Protein AF-A0A524ET69-F1 (afdb_monomer)

Secondary structure (DSSP, 8-state):
----GGGEEEEEEEEEETTTEEEEEEEEESSSS---S-HHHHHHHHHHHHHSSSTT---SEEE-SS-EEEEEEETTEEEEEEE---S-HHHHHHHHHHHHHHHHHHHHHHTTGGG---HHHHHHHHHHHHHHHTT----TTGGG--

Mean predicted aligned error: 14.97 Å

Nearest PDB structures (foldseek):
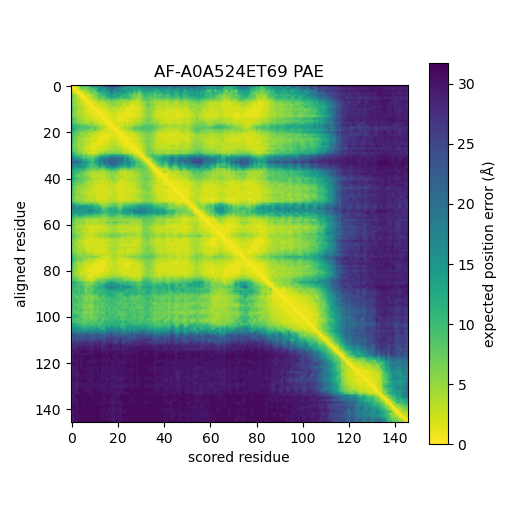  9c5c-assembly1_M  TM=6.026E-01  e=8.115E-03  Homo sapiens
  4p6z-assembly1_S  TM=5.925E-01  e=1.452E-02  Homo sapiens
  1w63-assembly1_S  TM=5.484E-01  e=1.452E-02  Mus musculus
  6owt-assembly1_S  TM=5.879E-01  e=1.942E-02  Rattus norvegicus
  7rwb-assembly1_M  TM=4.713E-01  e=7.841E-02  Mus musculus

Sequence (146 aa):
MNFNENEILSAALIGFDLIDGPFLKWKKAYSQNQDIVNLNDFAMNFYLAFRGGNAGKKPRAILYDDFYIVAFPRDLELCCLFMKPQGIENNIKQLNKIAYRIIDEMEVDDDREDSNSTDDEMEEIERLILNLLNETEMSTPELRRY

Solvent-accessible surface area (backbone atoms only — not comparable to full-atom values): 8880 Å² total; per-residue (Å²): 135,86,88,54,81,90,39,46,42,31,40,36,34,28,36,56,42,96,86,82,37,50,37,68,70,46,74,47,72,73,48,97,78,74,86,87,64,68,55,69,83,40,23,47,57,52,45,43,53,59,66,38,78,60,89,92,71,44,62,68,58,49,83,54,94,81,33,29,40,38,64,49,77,52,93,68,32,36,40,35,38,32,29,58,70,72,92,49,66,70,56,50,56,52,48,50,56,54,50,51,53,54,52,54,53,53,58,57,51,64,72,53,72,80,76,73,81,58,69,69,57,56,56,50,51,52,51,52,50,54,50,63,73,62,73,64,86,75,73,81,77,75,73,73,81,117

Foldseek 3Di:
DDDDPVFFQKKWKWAQDPVPGIATPDIDGPDPDDPPDPCGVCRRVVCCQAPNDDPPPHDQKADDPAWIWGWDDDDRMIMITTGGDPDCVVVVVVVVVVVVVVVVVVVVVVVVVPPDPDPVVVVVVVVVVVCVVVPDDDDDPVVPPD

Structure (mmCIF, N/CA/C/O backbone):
data_AF-A0A524ET69-F1
#
_entry.id   AF-A0A524ET69-F1
#
loop_
_atom_site.group_PDB
_atom_site.id
_atom_site.type_symbol
_atom_site.label_atom_id
_atom_site.label_alt_id
_atom_site.label_comp_id
_atom_site.label_asym_id
_atom_site.label_entity_id
_atom_site.label_seq_id
_atom_site.pdbx_PDB_ins_code
_atom_site.Cartn_x
_atom_site.Cartn_y
_atom_site.Cartn_z
_atom_site.occupancy
_atom_site.B_iso_or_equiv
_atom_site.auth_seq_id
_atom_site.auth_comp_id
_atom_site.auth_asym_id
_atom_site.auth_atom_id
_atom_site.pdbx_PDB_model_num
ATOM 1 N N . MET A 1 1 ? 5.181 9.408 14.479 1.00 55.50 1 MET A N 1
ATOM 2 C CA . MET A 1 1 ? 5.658 8.014 14.385 1.00 55.50 1 MET A CA 1
ATOM 3 C C . MET A 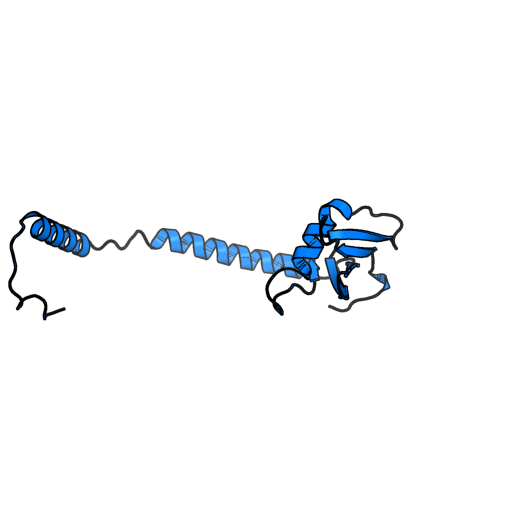1 1 ? 7.156 8.034 14.590 1.00 55.50 1 MET A C 1
ATOM 5 O O . MET A 1 1 ? 7.810 8.853 13.958 1.00 55.50 1 MET A O 1
ATOM 9 N N . ASN A 1 2 ? 7.668 7.196 15.487 1.00 55.34 2 ASN A N 1
ATOM 10 C CA . ASN A 1 2 ? 9.103 6.954 15.608 1.00 55.34 2 ASN A CA 1
ATOM 11 C C . ASN A 1 2 ? 9.402 5.720 14.761 1.00 55.34 2 ASN A C 1
ATOM 13 O O . ASN A 1 2 ? 8.859 4.662 15.051 1.00 55.34 2 ASN A O 1
ATOM 17 N N . PHE A 1 3 ? 10.185 5.874 13.696 1.00 62.91 3 PHE A N 1
ATOM 18 C CA . PHE A 1 3 ? 10.551 4.763 12.821 1.00 62.91 3 PHE A CA 1
ATOM 19 C C . PHE A 1 3 ? 11.838 4.128 13.345 1.00 62.91 3 PHE A C 1
ATOM 21 O O . PHE A 1 3 ? 12.842 4.825 13.498 1.00 62.91 3 PHE A O 1
ATOM 28 N N . ASN A 1 4 ? 11.812 2.828 13.631 1.00 70.56 4 ASN A N 1
ATOM 29 C CA . ASN A 1 4 ? 12.998 2.062 14.000 1.00 70.56 4 ASN A CA 1
ATOM 30 C C . ASN A 1 4 ? 13.342 1.087 12.871 1.00 70.56 4 ASN A C 1
ATOM 32 O O . ASN A 1 4 ? 12.476 0.362 12.387 1.00 70.56 4 ASN A O 1
ATOM 36 N N . GLU A 1 5 ? 14.605 1.041 12.453 1.00 70.88 5 GLU A N 1
ATOM 37 C CA . GLU A 1 5 ? 15.062 0.118 11.404 1.00 70.88 5 GLU A CA 1
ATOM 38 C C . GLU A 1 5 ? 14.821 -1.352 11.778 1.00 70.88 5 GLU A C 1
ATOM 40 O O . GLU A 1 5 ? 14.542 -2.176 10.910 1.00 70.88 5 GLU A O 1
ATOM 45 N N . ASN A 1 6 ? 14.819 -1.669 13.077 1.00 77.25 6 ASN A N 1
ATOM 46 C CA . ASN A 1 6 ? 14.507 -3.006 13.588 1.00 77.25 6 ASN A CA 1
ATOM 47 C C . ASN A 1 6 ? 13.034 -3.415 13.385 1.00 77.25 6 ASN A C 1
ATOM 49 O O . ASN A 1 6 ? 12.680 -4.568 13.620 1.00 77.25 6 ASN A O 1
ATOM 53 N N . GLU A 1 7 ? 12.165 -2.487 12.976 1.00 81.31 7 GLU A N 1
ATOM 54 C CA . GLU A 1 7 ? 10.741 -2.733 12.708 1.00 81.31 7 GLU A CA 1
ATOM 55 C C . GLU A 1 7 ? 10.451 -2.990 11.226 1.00 81.31 7 GLU A C 1
ATOM 57 O O . GLU A 1 7 ? 9.296 -3.229 10.862 1.00 81.31 7 GLU A O 1
ATOM 62 N N . ILE A 1 8 ? 11.478 -2.945 10.369 1.00 87.06 8 ILE A N 1
ATOM 63 C CA . ILE A 1 8 ? 11.351 -3.231 8.942 1.00 87.06 8 ILE A CA 1
ATOM 64 C C . ILE A 1 8 ? 11.158 -4.738 8.754 1.00 87.06 8 ILE A C 1
ATOM 66 O O . ILE A 1 8 ? 12.043 -5.546 9.029 1.00 87.06 8 ILE A O 1
ATOM 70 N N . LEU A 1 9 ? 9.991 -5.112 8.234 1.00 88.06 9 LEU A N 1
ATOM 71 C CA . LEU A 1 9 ? 9.649 -6.483 7.867 1.00 88.06 9 LEU A CA 1
ATOM 72 C C . LEU A 1 9 ? 10.250 -6.833 6.502 1.00 88.06 9 LEU A C 1
ATOM 74 O O . LEU A 1 9 ? 10.892 -7.874 6.325 1.00 88.06 9 LEU A O 1
ATOM 78 N N . SER A 1 10 ? 10.063 -5.942 5.529 1.00 89.19 10 SER A N 1
ATOM 79 C CA . SER A 1 10 ? 10.543 -6.109 4.161 1.00 89.19 10 SER A CA 1
ATOM 80 C C . SER A 1 10 ? 10.709 -4.766 3.451 1.00 89.19 10 SER A C 1
ATOM 82 O O . SER A 1 10 ? 10.209 -3.728 3.888 1.00 89.19 10 SER A O 1
ATOM 84 N N . ALA A 1 11 ? 11.438 -4.790 2.341 1.00 91.56 11 ALA A N 1
ATOM 85 C CA . ALA A 1 11 ? 11.579 -3.673 1.424 1.00 91.56 11 ALA A CA 1
ATOM 86 C C . ALA A 1 11 ? 11.311 -4.142 -0.008 1.00 91.56 11 ALA A C 1
ATOM 88 O O . ALA A 1 11 ? 11.672 -5.261 -0.385 1.00 91.56 11 ALA A O 1
ATOM 89 N N . ALA A 1 12 ? 10.708 -3.273 -0.810 1.00 93.44 12 ALA A N 1
ATOM 90 C CA . ALA A 1 12 ? 10.443 -3.509 -2.219 1.00 93.44 12 ALA A CA 1
ATOM 91 C C . ALA A 1 12 ? 10.796 -2.271 -3.038 1.00 93.44 12 ALA A C 1
ATOM 93 O O . ALA A 1 12 ? 10.509 -1.148 -2.634 1.00 93.44 12 ALA A O 1
ATOM 94 N N . LEU A 1 13 ? 11.390 -2.476 -4.206 1.00 95.06 13 LEU A N 1
ATOM 95 C CA . LEU A 1 13 ? 11.586 -1.432 -5.198 1.00 95.06 13 LEU A CA 1
ATOM 96 C C . LEU A 1 13 ? 10.619 -1.690 -6.345 1.00 95.06 13 LEU A C 1
ATOM 98 O O . LEU A 1 13 ? 10.706 -2.721 -7.014 1.00 95.06 13 LEU A O 1
ATOM 102 N N . ILE A 1 14 ? 9.708 -0.752 -6.562 1.00 95.19 14 ILE A N 1
ATOM 103 C CA . ILE A 1 14 ? 8.777 -0.767 -7.684 1.00 95.19 14 ILE A CA 1
ATOM 104 C C . ILE A 1 14 ? 9.346 0.164 -8.752 1.00 95.19 14 ILE A C 1
ATOM 106 O O . ILE A 1 14 ? 9.596 1.339 -8.484 1.00 95.19 14 ILE A O 1
ATOM 110 N N . GLY A 1 15 ? 9.606 -0.382 -9.935 1.00 93.94 15 GLY A N 1
ATOM 111 C CA . GLY A 1 15 ? 9.961 0.387 -11.122 1.00 93.94 15 GLY A CA 1
ATOM 112 C C . GLY A 1 15 ? 8.715 0.785 -11.904 1.00 93.94 15 GLY A C 1
ATOM 113 O O . GLY A 1 15 ? 7.613 0.330 -11.603 1.00 93.94 15 GLY A O 1
ATOM 114 N N . PHE A 1 16 ? 8.901 1.613 -12.924 1.00 93.56 16 PHE A N 1
ATOM 115 C CA . PHE A 1 16 ? 7.849 1.980 -13.860 1.00 93.56 16 PHE A CA 1
ATOM 116 C C . PHE A 1 16 ? 8.373 1.853 -15.283 1.00 93.56 16 PHE A C 1
ATOM 118 O O . PHE A 1 16 ? 9.351 2.512 -15.642 1.00 93.56 16 PHE A O 1
ATOM 125 N N . ASP A 1 17 ? 7.724 1.002 -16.066 1.00 92.25 17 ASP A N 1
ATOM 126 C CA . ASP A 1 17 ? 7.891 0.925 -17.508 1.00 92.25 17 ASP A CA 1
ATOM 127 C C . ASP A 1 17 ? 6.825 1.796 -18.190 1.00 92.25 17 ASP A C 1
ATOM 129 O O . ASP A 1 17 ? 5.691 1.892 -17.724 1.00 92.25 17 ASP A O 1
ATOM 133 N N . LEU A 1 18 ? 7.185 2.478 -19.278 1.00 85.94 18 LEU A N 1
ATOM 134 C CA . LEU A 1 18 ? 6.266 3.387 -19.974 1.00 85.94 18 LEU A CA 1
ATOM 135 C C . LEU A 1 18 ? 5.148 2.653 -20.730 1.00 85.94 18 LEU A C 1
ATOM 137 O O . LEU A 1 18 ? 4.120 3.265 -21.015 1.00 85.94 18 LEU A O 1
ATOM 141 N N . ILE A 1 19 ? 5.363 1.385 -21.075 1.00 89.44 19 ILE A N 1
ATOM 142 C CA . ILE A 1 19 ? 4.433 0.538 -21.820 1.00 89.44 19 ILE A CA 1
ATOM 143 C C . ILE A 1 19 ? 3.670 -0.350 -20.838 1.00 89.44 19 ILE A C 1
ATOM 145 O O . ILE A 1 19 ? 2.441 -0.348 -20.839 1.00 89.44 19 ILE A O 1
ATOM 149 N N . ASP A 1 20 ? 4.400 -1.051 -19.970 1.00 87.31 20 ASP A N 1
ATOM 150 C CA . ASP A 1 20 ? 3.826 -2.073 -19.086 1.00 87.31 20 ASP A CA 1
ATOM 151 C C . ASP A 1 20 ? 3.415 -1.527 -17.706 1.00 87.31 20 ASP A C 1
ATOM 153 O O . ASP A 1 20 ? 2.737 -2.203 -16.930 1.00 87.31 20 ASP A O 1
ATOM 157 N N . GLY A 1 21 ? 3.786 -0.282 -17.393 1.00 90.56 21 GLY A N 1
ATOM 158 C CA . GLY A 1 21 ? 3.437 0.379 -16.141 1.00 90.56 21 GLY A CA 1
ATOM 159 C C . GLY A 1 21 ? 4.301 -0.059 -14.949 1.00 90.56 21 GLY A C 1
ATOM 160 O O . GLY A 1 21 ? 5.464 -0.443 -15.107 1.00 90.56 21 GLY A O 1
ATOM 161 N N . PRO A 1 22 ? 3.787 0.064 -13.711 1.00 93.88 22 PRO A N 1
ATOM 162 C CA . PRO A 1 22 ? 4.543 -0.272 -12.511 1.00 93.88 22 PRO A CA 1
ATOM 163 C C . PRO A 1 22 ? 4.845 -1.772 -12.403 1.00 93.88 22 PRO A C 1
ATOM 165 O O . PRO A 1 22 ? 3.941 -2.595 -12.518 1.00 93.88 22 PRO A O 1
ATOM 168 N N . PHE A 1 23 ? 6.088 -2.131 -12.074 1.00 93.06 23 PHE A N 1
ATOM 169 C CA . PHE A 1 23 ? 6.512 -3.525 -11.900 1.00 93.06 23 PHE A CA 1
ATOM 170 C C . PHE A 1 23 ? 7.431 -3.703 -10.688 1.00 93.06 23 PHE A C 1
ATOM 172 O O . PHE A 1 23 ? 8.152 -2.789 -10.280 1.00 93.06 23 PHE A O 1
ATOM 179 N N . LEU A 1 24 ? 7.441 -4.901 -10.101 1.00 93.81 24 LEU A N 1
ATOM 180 C CA . LEU A 1 24 ? 8.340 -5.221 -8.995 1.00 93.81 24 LEU A CA 1
ATOM 181 C C . LEU A 1 24 ? 9.771 -5.424 -9.515 1.00 93.81 24 LEU A C 1
ATOM 183 O O . LEU A 1 24 ? 10.083 -6.439 -10.133 1.00 93.81 24 LEU A O 1
ATOM 187 N N . LYS A 1 25 ? 10.660 -4.469 -9.235 1.00 93.75 25 LYS A N 1
ATOM 188 C CA . LYS A 1 25 ? 12.068 -4.513 -9.654 1.00 93.75 25 LYS A CA 1
ATOM 189 C C . LYS A 1 25 ? 12.935 -5.312 -8.685 1.00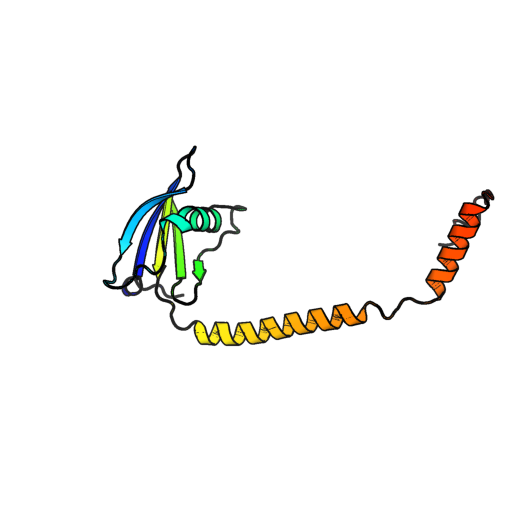 93.75 25 LYS A C 1
ATOM 191 O O . LYS A 1 25 ? 13.865 -6.000 -9.099 1.00 93.75 25 LYS A O 1
ATOM 196 N N . TRP A 1 26 ? 12.664 -5.198 -7.388 1.00 93.81 26 TRP A N 1
ATOM 197 C CA . TRP A 1 26 ? 13.436 -5.876 -6.349 1.00 93.81 26 TRP A CA 1
ATOM 198 C C . TRP A 1 26 ? 12.619 -6.040 -5.069 1.00 93.81 26 TRP A C 1
ATOM 200 O O . TRP A 1 26 ? 11.777 -5.199 -4.760 1.00 93.81 26 TRP A O 1
ATOM 210 N N . LYS A 1 27 ? 12.895 -7.096 -4.298 1.00 91.69 27 LYS A N 1
ATOM 211 C CA . LYS A 1 27 ? 12.354 -7.278 -2.947 1.00 91.69 27 LYS A CA 1
ATOM 212 C C . LYS A 1 27 ? 13.379 -7.910 -2.011 1.00 91.69 27 LYS A C 1
ATOM 214 O O . LYS A 1 27 ? 14.195 -8.725 -2.440 1.00 91.69 27 LYS A O 1
ATOM 219 N N . LYS A 1 28 ? 13.287 -7.582 -0.725 1.00 88.94 28 LYS A N 1
ATOM 220 C CA . LYS A 1 28 ? 14.036 -8.230 0.355 1.00 88.94 28 LYS A CA 1
ATOM 221 C C . LYS A 1 28 ? 13.178 -8.339 1.603 1.00 88.94 28 LYS A C 1
ATOM 223 O O . LYS A 1 28 ? 12.659 -7.338 2.085 1.00 88.94 28 LYS A O 1
ATOM 228 N N . ALA A 1 29 ? 13.073 -9.550 2.134 1.00 86.81 29 ALA A N 1
ATOM 229 C CA . ALA A 1 29 ? 12.522 -9.800 3.458 1.00 86.81 29 ALA A CA 1
ATOM 230 C C . ALA A 1 29 ? 13.657 -9.787 4.491 1.00 86.81 29 ALA A C 1
ATOM 232 O O . ALA A 1 29 ? 14.741 -10.316 4.233 1.00 86.81 29 ALA A O 1
ATOM 233 N N . TYR A 1 30 ? 13.410 -9.168 5.642 1.00 82.50 30 TYR A N 1
ATOM 234 C CA . TYR A 1 30 ? 14.346 -9.137 6.770 1.00 82.50 30 TYR A CA 1
ATOM 235 C C . TYR A 1 30 ? 13.924 -10.100 7.890 1.00 82.50 30 TYR A C 1
ATOM 237 O O . TYR A 1 30 ? 14.758 -10.498 8.698 1.00 82.50 30 TYR A O 1
ATOM 245 N N . SER A 1 31 ? 12.658 -10.533 7.897 1.00 73.00 31 SER A N 1
ATOM 246 C CA . SER A 1 31 ? 12.115 -11.557 8.797 1.00 73.00 31 SER A CA 1
ATOM 247 C C . SER A 1 31 ? 11.893 -12.884 8.055 1.00 73.00 31 SER A C 1
ATOM 249 O O . SER A 1 31 ? 11.458 -12.884 6.905 1.00 73.00 31 SER A O 1
ATOM 251 N N . GLN A 1 32 ? 12.194 -14.021 8.702 1.00 60.62 32 GLN A N 1
ATOM 252 C CA . GLN A 1 32 ? 12.147 -15.367 8.093 1.00 60.62 32 GLN A CA 1
ATOM 253 C C . GLN A 1 32 ? 10.733 -15.912 7.851 1.00 60.62 32 GLN A C 1
ATOM 255 O O . GLN A 1 32 ? 10.552 -16.789 7.014 1.00 60.62 32 GLN A O 1
ATOM 260 N N . ASN A 1 33 ? 9.736 -15.375 8.544 1.00 56.97 33 ASN A N 1
ATOM 261 C CA . ASN A 1 33 ? 8.331 -15.628 8.261 1.00 56.97 33 ASN A CA 1
ATOM 262 C C . ASN A 1 33 ? 7.773 -14.327 7.729 1.00 56.97 33 ASN A C 1
ATOM 264 O O . ASN A 1 33 ? 7.714 -13.414 8.550 1.00 56.97 33 ASN A O 1
ATOM 268 N N . GLN A 1 34 ? 7.391 -14.251 6.443 1.00 58.09 34 GLN A N 1
ATOM 269 C CA . GLN A 1 34 ? 6.237 -13.473 5.955 1.00 58.09 34 GLN A CA 1
ATOM 270 C C . GLN A 1 34 ? 6.254 -13.222 4.432 1.00 58.09 34 GLN A C 1
ATOM 272 O O . GLN A 1 34 ? 6.858 -12.266 3.950 1.00 58.09 34 GLN A O 1
ATOM 277 N N . ASP A 1 35 ? 5.463 -14.004 3.694 1.00 59.94 35 ASP A N 1
ATOM 278 C CA . ASP A 1 35 ? 4.757 -13.514 2.503 1.00 59.94 35 ASP A CA 1
ATOM 279 C C . ASP A 1 35 ? 3.437 -12.864 2.977 1.00 59.94 35 ASP A C 1
ATOM 281 O O . ASP A 1 35 ? 2.365 -13.438 2.821 1.00 59.94 35 ASP A O 1
ATOM 285 N N . ILE A 1 36 ? 3.491 -11.696 3.640 1.00 63.72 36 ILE A N 1
ATOM 286 C CA . ILE A 1 36 ? 2.251 -10.986 4.055 1.00 63.72 36 ILE A CA 1
ATOM 287 C C . ILE A 1 36 ? 1.495 -10.463 2.831 1.00 63.72 36 ILE A C 1
ATOM 289 O O . ILE A 1 36 ? 0.273 -10.361 2.841 1.00 63.72 36 ILE A O 1
ATOM 293 N N . VAL A 1 37 ? 2.225 -10.102 1.773 1.00 71.00 37 VAL A N 1
ATOM 294 C CA . VAL A 1 37 ? 1.672 -9.429 0.598 1.00 71.00 37 VAL A CA 1
ATOM 295 C C . VAL A 1 37 ? 2.290 -10.010 -0.662 1.00 71.00 37 VAL A C 1
ATOM 297 O O . VAL A 1 37 ? 3.517 -10.058 -0.793 1.00 71.00 37 VAL A O 1
ATOM 300 N N . ASN A 1 38 ? 1.452 -10.368 -1.637 1.00 81.56 38 ASN A N 1
ATOM 301 C CA . ASN A 1 38 ? 1.925 -10.610 -2.994 1.00 81.56 38 ASN A CA 1
ATOM 302 C C . ASN A 1 38 ? 2.287 -9.273 -3.659 1.00 81.56 38 ASN A C 1
ATOM 304 O O . ASN A 1 38 ? 1.453 -8.603 -4.260 1.00 81.56 38 ASN A O 1
ATOM 308 N N . LEU A 1 39 ? 3.551 -8.868 -3.535 1.00 83.12 39 LEU A N 1
ATOM 309 C CA . LEU A 1 39 ? 4.029 -7.573 -4.026 1.00 83.12 39 LEU A CA 1
ATOM 310 C C . LEU A 1 39 ? 3.845 -7.363 -5.536 1.00 83.12 39 LEU A C 1
ATOM 312 O O . LEU A 1 39 ? 3.793 -6.214 -5.965 1.00 83.12 39 LEU A O 1
ATOM 316 N N . ASN A 1 40 ? 3.743 -8.432 -6.331 1.00 83.31 40 ASN A N 1
ATOM 317 C CA . ASN A 1 40 ? 3.489 -8.303 -7.766 1.00 83.31 40 ASN A CA 1
ATOM 318 C C . ASN A 1 40 ? 2.084 -7.750 -8.030 1.00 83.31 40 ASN A C 1
ATOM 320 O O . ASN A 1 40 ? 1.939 -6.794 -8.786 1.00 83.31 40 ASN A O 1
ATOM 324 N N . ASP A 1 41 ? 1.076 -8.272 -7.332 1.00 86.38 41 ASP A N 1
ATOM 325 C CA . ASP A 1 41 ? -0.323 -7.856 -7.502 1.00 86.38 41 ASP A CA 1
ATOM 326 C C . ASP A 1 41 ? -0.559 -6.435 -6.968 1.00 86.38 41 ASP A C 1
ATOM 328 O O . ASP A 1 41 ? -1.446 -5.711 -7.420 1.00 86.38 41 ASP A O 1
ATOM 332 N N . PHE A 1 42 ? 0.262 -6.008 -6.007 1.00 86.88 42 PHE A N 1
ATOM 333 C CA . PHE A 1 42 ? 0.148 -4.697 -5.377 1.00 86.88 42 PHE A CA 1
ATOM 334 C C . PHE A 1 42 ? 1.066 -3.622 -5.967 1.00 86.88 42 PHE A C 1
ATOM 336 O O . PHE A 1 42 ? 0.908 -2.452 -5.613 1.00 86.88 42 PHE A O 1
ATOM 343 N N . ALA A 1 43 ? 1.986 -3.964 -6.876 1.00 90.00 43 ALA A N 1
ATOM 344 C CA . ALA A 1 43 ? 2.948 -3.011 -7.432 1.00 90.00 43 ALA A CA 1
ATOM 345 C C . ALA A 1 43 ? 2.250 -1.786 -8.047 1.00 90.00 43 ALA A C 1
ATOM 347 O O . ALA A 1 43 ? 2.602 -0.647 -7.733 1.00 90.00 43 ALA A O 1
ATOM 348 N N . MET A 1 44 ? 1.204 -2.012 -8.849 1.00 91.12 44 MET A N 1
ATOM 349 C CA . MET A 1 44 ? 0.422 -0.931 -9.450 1.00 91.12 44 MET A CA 1
ATOM 350 C C . MET A 1 44 ? -0.332 -0.102 -8.406 1.00 91.12 44 MET A C 1
ATOM 352 O O . MET A 1 44 ? -0.277 1.127 -8.447 1.00 91.12 44 MET A O 1
ATOM 356 N N . ASN A 1 45 ? -0.974 -0.754 -7.435 1.00 91.50 45 ASN A N 1
ATOM 357 C CA . ASN A 1 45 ? -1.733 -0.078 -6.380 1.00 91.50 45 ASN A CA 1
ATOM 358 C C . ASN A 1 45 ? -0.840 0.832 -5.534 1.00 91.50 45 ASN A C 1
ATOM 360 O O . ASN A 1 45 ? -1.172 1.995 -5.315 1.00 91.50 45 ASN A O 1
ATOM 364 N N . PHE A 1 46 ? 0.323 0.339 -5.102 1.00 91.75 46 PHE A N 1
ATOM 365 C CA . PHE A 1 46 ? 1.272 1.143 -4.334 1.00 91.75 46 PHE A CA 1
ATOM 366 C C . PHE A 1 46 ? 1.844 2.276 -5.175 1.00 91.75 46 PHE A C 1
ATOM 368 O O . PHE A 1 46 ? 1.911 3.413 -4.706 1.00 91.75 46 PHE A O 1
ATOM 375 N N . TYR A 1 47 ? 2.198 2.004 -6.431 1.00 92.00 47 TYR A N 1
ATOM 376 C CA . TYR A 1 47 ? 2.698 3.051 -7.307 1.00 92.00 47 TYR A CA 1
ATOM 377 C C . TYR A 1 47 ? 1.670 4.171 -7.475 1.00 92.00 47 TYR A C 1
ATOM 379 O O . TYR A 1 47 ? 1.992 5.331 -7.239 1.00 92.00 47 TYR A O 1
ATOM 387 N N . LEU A 1 48 ? 0.414 3.850 -7.786 1.00 90.44 48 LEU A N 1
ATOM 388 C CA . LEU A 1 48 ? -0.644 4.849 -7.932 1.00 90.44 48 LEU A CA 1
ATOM 389 C C . LEU A 1 48 ? -0.966 5.563 -6.618 1.00 90.44 48 LEU A C 1
ATOM 391 O O . LEU A 1 48 ? -1.118 6.780 -6.627 1.00 90.44 48 LEU A O 1
ATOM 395 N N . ALA A 1 49 ? -1.005 4.859 -5.489 1.00 91.69 49 ALA A N 1
ATOM 396 C CA . ALA A 1 49 ? -1.295 5.485 -4.205 1.00 91.69 49 ALA A CA 1
ATOM 397 C C . ALA A 1 49 ? -0.221 6.512 -3.809 1.00 91.69 49 ALA A C 1
ATOM 399 O O . ALA A 1 49 ? -0.550 7.611 -3.375 1.00 91.69 49 ALA A O 1
ATOM 400 N N . PHE A 1 50 ? 1.063 6.189 -3.994 1.00 91.62 50 PHE A N 1
ATOM 401 C CA . PHE A 1 50 ? 2.171 7.050 -3.563 1.00 91.62 50 PHE A CA 1
ATOM 402 C C . PHE A 1 50 ? 2.685 8.012 -4.642 1.00 91.62 50 PHE A C 1
ATOM 404 O O . PHE A 1 50 ? 3.354 8.997 -4.322 1.00 91.62 50 PHE A O 1
ATOM 411 N N . ARG A 1 51 ? 2.412 7.754 -5.927 1.00 88.81 51 ARG A N 1
ATOM 412 C CA . ARG A 1 51 ? 2.874 8.580 -7.059 1.00 88.81 51 ARG A CA 1
ATOM 413 C C . ARG A 1 51 ? 1.743 9.236 -7.831 1.00 88.81 51 ARG A C 1
ATOM 415 O O . ARG A 1 51 ? 1.991 10.298 -8.404 1.00 88.81 51 ARG A O 1
ATOM 422 N N . GLY A 1 52 ? 0.561 8.633 -7.855 1.00 81.75 52 GLY A N 1
ATOM 423 C CA . GLY A 1 52 ? -0.620 9.155 -8.531 1.00 81.75 52 GLY A CA 1
ATOM 424 C C . GLY A 1 52 ? -1.228 10.361 -7.818 1.00 81.75 52 GLY A C 1
ATOM 425 O O . GLY A 1 52 ? -0.848 10.717 -6.701 1.00 81.75 52 GLY A O 1
ATOM 426 N N . GLY A 1 53 ? -2.160 11.024 -8.500 1.00 76.50 53 GLY A N 1
ATOM 427 C CA . GLY A 1 53 ? -2.871 12.186 -7.974 1.00 76.50 53 GLY A CA 1
ATOM 428 C C . GLY A 1 53 ? -2.063 13.488 -7.960 1.00 76.50 53 GLY A C 1
ATOM 429 O O . GLY A 1 53 ? -0.949 13.593 -8.483 1.00 76.50 53 GLY A O 1
ATOM 430 N N . ASN A 1 54 ? -2.663 14.514 -7.357 1.00 74.69 54 ASN A N 1
ATOM 431 C CA . ASN A 1 54 ? -2.130 15.872 -7.356 1.00 74.69 54 ASN A CA 1
ATOM 432 C C . ASN A 1 54 ? -0.850 15.988 -6.521 1.00 74.69 54 ASN A C 1
ATOM 434 O O . ASN A 1 54 ? -0.733 15.429 -5.425 1.00 74.69 54 ASN A O 1
ATOM 438 N N . ALA A 1 55 ? 0.114 16.761 -7.027 1.00 74.25 55 ALA A N 1
ATOM 439 C CA . ALA A 1 55 ? 1.334 17.075 -6.296 1.00 74.25 55 ALA A CA 1
ATOM 440 C C . ALA A 1 55 ? 0.998 17.642 -4.901 1.00 74.25 55 ALA A C 1
ATOM 442 O O . ALA A 1 55 ? 0.134 18.504 -4.756 1.00 74.25 55 ALA A O 1
ATOM 443 N N . GLY A 1 56 ? 1.654 17.117 -3.864 1.00 73.94 56 GLY A N 1
ATOM 444 C CA . GLY A 1 56 ? 1.452 17.533 -2.470 1.00 73.94 56 GLY A CA 1
ATOM 445 C C . GLY A 1 56 ? 0.287 16.866 -1.726 1.00 73.94 56 GLY A C 1
ATOM 446 O O . GLY A 1 56 ? 0.263 16.937 -0.502 1.00 73.94 56 GLY A O 1
ATOM 447 N N . LYS A 1 57 ? -0.632 16.166 -2.409 1.00 81.81 57 LYS A N 1
ATOM 448 C CA . LYS A 1 57 ? -1.769 15.450 -1.788 1.00 81.81 57 LYS A CA 1
ATOM 449 C C . LYS A 1 57 ? -1.607 13.928 -1.857 1.00 81.81 57 LYS A C 1
ATOM 451 O O . LYS A 1 57 ? -2.526 13.216 -2.242 1.00 81.81 57 LYS A O 1
ATOM 456 N N . LYS A 1 58 ? -0.412 13.439 -1.525 1.00 87.00 58 LYS A N 1
ATOM 457 C CA . LYS A 1 58 ? -0.060 12.012 -1.574 1.00 87.00 58 LYS A CA 1
ATOM 458 C C . LYS A 1 58 ? 0.117 11.473 -0.155 1.00 87.00 58 LYS A C 1
ATOM 460 O O . LYS A 1 58 ? 0.674 12.193 0.683 1.00 87.00 58 LYS A O 1
ATOM 465 N N . PRO A 1 59 ? -0.333 10.242 0.138 1.00 88.44 59 PRO A N 1
ATOM 466 C CA . PRO A 1 59 ? -0.100 9.627 1.434 1.00 88.44 59 PRO A CA 1
ATOM 467 C C . PRO A 1 59 ? 1.404 9.501 1.687 1.00 88.44 59 PRO A C 1
ATOM 469 O O . PRO A 1 59 ? 2.174 9.151 0.796 1.00 88.44 59 PRO A O 1
ATOM 472 N N . ARG A 1 60 ? 1.829 9.786 2.920 1.00 85.50 60 ARG A N 1
ATOM 473 C CA . ARG A 1 60 ? 3.202 9.495 3.373 1.00 85.50 60 ARG A CA 1
ATOM 474 C C . ARG A 1 60 ? 3.353 8.042 3.814 1.00 85.50 60 ARG A C 1
ATOM 476 O O . ARG A 1 60 ? 4.429 7.473 3.686 1.00 85.50 60 ARG A O 1
ATOM 483 N N . ALA A 1 61 ? 2.272 7.469 4.331 1.00 90.69 61 ALA A N 1
ATOM 484 C CA . ALA A 1 61 ? 2.183 6.080 4.736 1.00 90.69 61 ALA A CA 1
ATOM 485 C C . ALA A 1 61 ? 0.755 5.566 4.518 1.00 90.69 61 ALA A C 1
ATOM 487 O O . ALA A 1 61 ? -0.193 6.354 4.548 1.00 90.69 61 ALA A O 1
ATOM 488 N N . ILE A 1 62 ? 0.620 4.258 4.318 1.00 91.38 62 ILE A N 1
ATOM 489 C CA . ILE A 1 62 ? -0.659 3.543 4.251 1.00 91.38 62 ILE A CA 1
ATOM 490 C C . ILE A 1 62 ? -0.635 2.477 5.340 1.00 91.38 62 ILE A C 1
ATOM 492 O O . ILE A 1 62 ? 0.335 1.728 5.447 1.00 91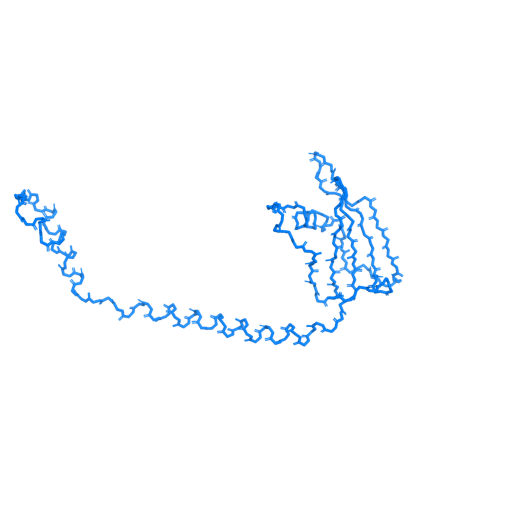.38 62 ILE A O 1
ATOM 496 N N . LEU A 1 63 ? -1.679 2.440 6.161 1.00 89.69 63 LEU A N 1
ATOM 497 C CA . LEU A 1 63 ? -1.792 1.539 7.301 1.00 89.69 63 LEU A CA 1
ATOM 498 C C . LEU A 1 63 ? -2.701 0.360 6.947 1.00 89.69 63 LEU A C 1
ATOM 500 O O . LEU A 1 63 ? -3.799 0.569 6.439 1.00 89.69 63 LEU A O 1
ATOM 504 N N . TYR A 1 64 ? -2.234 -0.846 7.248 1.00 87.06 64 TYR A N 1
ATOM 505 C CA . TYR A 1 64 ? -2.998 -2.090 7.251 1.00 87.06 64 TYR A CA 1
ATOM 506 C C . TYR A 1 64 ? -3.022 -2.649 8.678 1.00 87.06 64 TYR A C 1
ATOM 508 O O . TYR A 1 64 ? -2.300 -2.165 9.554 1.00 87.06 64 TYR A O 1
ATOM 516 N N . ASP A 1 65 ? -3.832 -3.681 8.903 1.00 82.44 65 ASP A N 1
ATOM 517 C CA . ASP A 1 65 ? -3.964 -4.304 10.223 1.00 82.44 65 ASP A CA 1
ATOM 518 C C . ASP A 1 65 ? -2.633 -4.908 10.706 1.00 82.44 65 ASP A C 1
ATOM 520 O O . ASP A 1 65 ? -2.220 -4.679 11.842 1.00 82.44 65 ASP A O 1
ATOM 524 N N . ASP A 1 66 ? -1.914 -5.605 9.820 1.00 83.81 66 ASP A N 1
ATOM 525 C CA . ASP A 1 66 ? -0.701 -6.358 10.178 1.00 83.81 66 ASP A CA 1
ATOM 526 C C . ASP A 1 66 ? 0.617 -5.619 9.897 1.00 83.81 66 ASP A C 1
ATOM 528 O O . ASP A 1 66 ? 1.685 -6.028 10.363 1.00 83.81 66 ASP A O 1
ATOM 532 N N . PHE A 1 67 ? 0.574 -4.548 9.104 1.00 87.50 67 PHE A N 1
ATOM 533 C CA . PHE A 1 67 ? 1.746 -3.782 8.673 1.00 87.50 67 PHE A CA 1
ATOM 534 C C . PHE A 1 67 ? 1.350 -2.383 8.212 1.00 87.50 67 PHE A C 1
ATOM 536 O O . PHE A 1 67 ? 0.199 -2.100 7.911 1.00 87.50 67 PHE A O 1
ATOM 543 N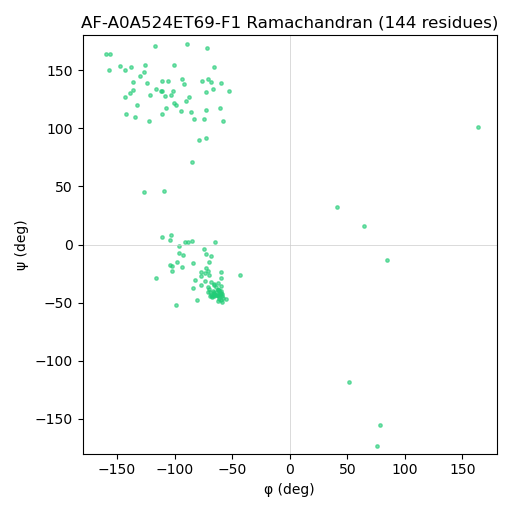 N . TYR A 1 68 ? 2.319 -1.488 8.101 1.00 89.62 68 TYR A N 1
ATOM 544 C CA . TYR A 1 68 ? 2.145 -0.253 7.347 1.00 89.62 68 TYR A CA 1
ATOM 545 C C . TYR A 1 68 ? 3.242 -0.111 6.309 1.00 89.62 68 TYR A C 1
ATOM 547 O O . TYR A 1 68 ? 4.332 -0.668 6.443 1.00 89.62 68 TYR A O 1
ATOM 555 N N . ILE A 1 69 ? 2.933 0.635 5.257 1.00 92.06 69 ILE A N 1
ATOM 556 C CA . ILE A 1 69 ? 3.845 0.898 4.156 1.00 92.06 69 ILE A CA 1
ATOM 557 C C . ILE A 1 69 ? 4.230 2.363 4.190 1.00 92.06 69 ILE A C 1
ATOM 559 O O . ILE A 1 69 ? 3.361 3.234 4.245 1.00 92.06 69 ILE A O 1
ATOM 563 N N . VAL A 1 70 ? 5.525 2.629 4.090 1.00 92.81 70 VAL A N 1
ATOM 564 C CA . VAL A 1 70 ? 6.075 3.959 3.824 1.00 92.81 70 VAL A CA 1
ATOM 565 C C . VAL A 1 70 ? 6.790 3.900 2.486 1.00 92.81 70 VAL A C 1
ATOM 567 O O . VAL A 1 70 ? 7.542 2.958 2.240 1.00 92.81 70 VAL A O 1
ATOM 570 N N . ALA A 1 71 ? 6.568 4.885 1.619 1.00 92.94 71 ALA A N 1
ATOM 571 C CA . ALA A 1 71 ? 7.165 4.879 0.293 1.00 92.94 71 ALA A CA 1
ATOM 572 C C . ALA A 1 71 ? 7.984 6.138 0.006 1.00 92.94 71 ALA A C 1
ATOM 574 O O . ALA A 1 71 ? 7.587 7.259 0.325 1.00 92.94 71 ALA A O 1
ATOM 575 N N . PHE A 1 72 ? 9.126 5.932 -0.641 1.00 92.31 72 PHE A N 1
ATOM 576 C CA . PHE A 1 72 ? 10.103 6.954 -0.980 1.00 92.31 72 PHE A CA 1
ATOM 577 C C . PHE A 1 72 ? 10.310 6.958 -2.497 1.00 92.31 72 PHE A C 1
ATOM 579 O O . PHE A 1 72 ? 10.904 6.022 -3.044 1.00 92.31 72 PHE A O 1
ATOM 586 N N . PRO A 1 73 ? 9.787 7.970 -3.207 1.00 90.81 73 PRO A N 1
ATOM 587 C CA . PRO A 1 73 ? 9.948 8.068 -4.648 1.00 90.81 73 PRO A CA 1
ATOM 588 C C . PRO A 1 73 ? 11.357 8.541 -5.022 1.00 90.81 73 PRO A C 1
ATOM 590 O O . PRO A 1 73 ? 11.900 9.452 -4.397 1.00 90.81 73 PRO A O 1
ATOM 593 N N . ARG A 1 74 ? 11.917 7.965 -6.087 1.00 90.88 74 ARG A N 1
ATOM 594 C CA . ARG A 1 74 ? 13.161 8.410 -6.727 1.00 90.88 74 ARG A CA 1
ATOM 595 C C . ARG A 1 74 ? 13.027 8.248 -8.237 1.00 90.88 74 ARG A C 1
ATOM 597 O O . ARG A 1 74 ? 12.947 7.127 -8.718 1.00 90.88 74 ARG A O 1
ATOM 604 N N . ASP A 1 75 ? 12.983 9.348 -8.982 1.00 90.12 75 ASP A N 1
ATOM 605 C CA . ASP A 1 75 ? 12.761 9.337 -10.437 1.00 90.12 75 ASP A CA 1
ATOM 606 C C . ASP A 1 75 ? 11.521 8.518 -10.824 1.00 90.12 75 ASP A C 1
ATOM 608 O O . ASP A 1 75 ? 10.427 8.856 -10.386 1.00 90.12 75 ASP A O 1
ATOM 612 N N . LEU A 1 76 ? 11.650 7.440 -11.598 1.00 91.00 76 LEU A N 1
ATOM 613 C CA . LEU A 1 76 ? 10.552 6.522 -11.949 1.00 91.00 76 LEU A CA 1
ATOM 614 C C . LEU A 1 76 ? 10.392 5.351 -10.968 1.00 91.00 76 LEU A C 1
ATOM 616 O O . LEU A 1 76 ? 9.538 4.492 -11.151 1.00 91.00 76 LEU A O 1
ATOM 620 N N . GLU A 1 77 ? 11.201 5.313 -9.917 1.00 93.38 77 GLU A N 1
ATOM 621 C CA . GLU A 1 77 ? 11.194 4.251 -8.924 1.00 93.38 77 GLU A CA 1
ATOM 622 C C . GLU A 1 77 ? 10.448 4.671 -7.654 1.00 93.38 77 GLU A C 1
ATOM 624 O O . GLU A 1 77 ? 10.328 5.853 -7.300 1.00 93.38 77 GLU A O 1
ATOM 629 N N . LEU A 1 78 ? 9.945 3.668 -6.946 1.00 93.75 78 LEU A N 1
ATOM 630 C CA . LEU A 1 78 ? 9.283 3.806 -5.664 1.00 93.75 78 LEU A CA 1
ATOM 631 C C . LEU A 1 78 ? 9.815 2.740 -4.704 1.00 93.75 78 LEU A C 1
ATOM 633 O O . LEU A 1 78 ? 9.537 1.551 -4.857 1.00 93.75 78 LEU A O 1
ATOM 637 N N . CYS A 1 79 ? 10.582 3.172 -3.707 1.00 94.50 79 CYS A N 1
ATOM 638 C CA . CYS A 1 79 ? 11.063 2.302 -2.642 1.00 94.50 79 CYS A CA 1
ATOM 639 C C . CYS A 1 79 ? 10.004 2.220 -1.542 1.00 94.50 79 CYS A C 1
ATOM 641 O O . CYS A 1 79 ? 9.717 3.224 -0.897 1.00 94.50 79 CYS A O 1
ATOM 643 N N . CYS A 1 80 ? 9.421 1.046 -1.336 1.00 93.75 80 CYS A N 1
ATOM 644 C CA . CYS A 1 80 ? 8.431 0.774 -0.302 1.00 93.75 80 CYS A CA 1
ATOM 645 C C . CYS A 1 80 ? 9.082 0.012 0.854 1.00 93.75 80 CYS A C 1
ATOM 647 O O . CYS A 1 80 ? 9.716 -1.023 0.640 1.00 93.75 80 CYS A O 1
ATOM 649 N N . LEU A 1 81 ? 8.891 0.501 2.075 1.00 92.19 81 LEU A N 1
ATOM 650 C CA . LEU A 1 81 ? 9.274 -0.167 3.312 1.00 92.19 81 LEU A CA 1
ATOM 651 C C . LEU A 1 81 ? 8.016 -0.659 4.016 1.00 92.19 81 LEU A C 1
ATOM 653 O O . LEU A 1 81 ? 7.093 0.120 4.253 1.00 92.19 81 LEU A O 1
ATOM 657 N N . PHE A 1 82 ? 8.004 -1.941 4.358 1.00 90.81 82 PHE A N 1
ATOM 658 C CA . PHE A 1 82 ? 6.928 -2.593 5.091 1.00 90.81 82 PHE A CA 1
ATOM 659 C C . PHE A 1 82 ? 7.364 -2.709 6.539 1.00 90.81 82 PHE A C 1
ATOM 661 O O . PHE A 1 82 ? 8.408 -3.291 6.835 1.00 90.81 82 PHE A O 1
ATOM 668 N N . MET A 1 83 ? 6.580 -2.133 7.436 1.00 88.56 83 MET A N 1
ATOM 669 C CA . MET A 1 83 ? 6.949 -1.968 8.832 1.00 88.56 83 MET A CA 1
ATOM 670 C C . MET A 1 83 ? 5.874 -2.536 9.749 1.00 88.56 83 MET A C 1
ATOM 672 O O . MET A 1 83 ? 4.685 -2.518 9.424 1.00 88.56 83 MET A O 1
ATOM 676 N N . LYS A 1 84 ? 6.295 -3.039 10.910 1.00 87.06 84 LYS A N 1
ATOM 677 C CA . LYS A 1 84 ? 5.387 -3.611 11.908 1.00 87.06 84 LYS A CA 1
ATOM 678 C C . LYS A 1 84 ? 4.589 -2.503 12.610 1.00 87.06 84 LYS A C 1
ATOM 680 O O . LYS A 1 84 ? 5.205 -1.543 13.074 1.00 87.06 84 LYS A O 1
ATOM 685 N N . PRO A 1 85 ? 3.257 -2.610 12.740 1.00 81.62 85 PRO A N 1
ATOM 686 C CA . PRO A 1 85 ? 2.466 -1.588 13.400 1.00 81.62 85 PRO A CA 1
ATOM 687 C C . PRO A 1 85 ? 2.755 -1.626 14.905 1.00 81.62 85 PRO A C 1
ATOM 689 O O . PRO A 1 85 ? 2.939 -2.692 15.493 1.00 81.62 85 PRO A O 1
ATOM 692 N N . GLN A 1 86 ? 2.811 -0.456 15.541 1.00 75.88 86 GLN A N 1
ATOM 693 C CA . GLN A 1 86 ? 2.967 -0.348 16.990 1.00 75.88 86 GLN A CA 1
ATOM 694 C C . GLN A 1 86 ? 2.032 0.710 17.560 1.00 75.88 86 GLN A C 1
ATOM 696 O O . GLN A 1 86 ? 1.956 1.830 17.056 1.00 75.88 86 GLN A O 1
ATOM 701 N N . GLY A 1 87 ? 1.344 0.353 18.646 1.00 73.50 87 GLY A N 1
ATOM 702 C CA . GLY A 1 87 ? 0.647 1.309 19.508 1.00 73.50 87 GLY A CA 1
ATOM 703 C C . GLY A 1 87 ? -0.511 2.072 18.857 1.00 73.50 87 GLY A C 1
ATOM 704 O O . GLY A 1 87 ? -0.930 3.089 19.403 1.00 73.50 87 GLY A O 1
ATOM 705 N N . ILE A 1 88 ? -1.027 1.616 17.709 1.00 76.44 88 ILE A N 1
ATOM 706 C CA . ILE A 1 88 ? -2.087 2.320 16.968 1.00 76.44 88 ILE A CA 1
ATOM 707 C C . ILE A 1 88 ? -3.480 1.709 17.161 1.00 76.44 88 ILE A C 1
ATOM 709 O O . ILE A 1 88 ? -4.480 2.391 16.962 1.00 76.44 88 ILE A O 1
ATOM 713 N N . GLU A 1 89 ? -3.565 0.463 17.624 1.00 78.50 89 GLU A N 1
ATOM 714 C CA . GLU A 1 89 ? -4.817 -0.297 17.757 1.00 78.50 89 GLU A CA 1
ATOM 715 C C . GLU A 1 89 ? -5.849 0.397 18.654 1.00 78.50 89 GLU A C 1
ATOM 717 O O . GLU A 1 89 ? -7.019 0.520 18.291 1.00 78.50 89 GLU A O 1
ATOM 722 N N . ASN A 1 90 ? -5.422 0.893 19.820 1.00 78.00 90 ASN A N 1
ATOM 723 C CA . ASN A 1 90 ? -6.316 1.605 20.735 1.00 78.00 90 ASN A CA 1
ATOM 724 C C . ASN A 1 90 ? -6.841 2.906 20.116 1.00 78.00 90 ASN A C 1
ATOM 726 O O . ASN A 1 90 ? -8.014 3.235 20.295 1.00 78.00 90 ASN A O 1
ATOM 730 N N . ASN A 1 91 ? -6.004 3.602 19.345 1.00 82.50 91 ASN A N 1
ATOM 731 C CA . ASN A 1 91 ? -6.394 4.830 18.661 1.00 82.50 91 ASN A CA 1
ATOM 732 C C . ASN A 1 91 ? -7.397 4.528 17.541 1.00 82.50 91 ASN A C 1
ATOM 734 O O . ASN A 1 91 ? -8.422 5.195 17.459 1.00 82.50 91 ASN A O 1
ATOM 738 N N . ILE A 1 92 ? -7.166 3.482 16.737 1.00 85.31 92 ILE A N 1
ATOM 739 C CA . ILE A 1 92 ? -8.110 3.045 15.694 1.00 85.31 92 ILE A CA 1
ATOM 740 C C . ILE A 1 92 ? -9.455 2.659 16.309 1.00 85.31 92 ILE A C 1
ATOM 742 O O . ILE A 1 92 ? -10.495 3.087 15.821 1.00 85.31 92 ILE A O 1
ATOM 746 N N . LYS A 1 93 ? -9.469 1.920 17.425 1.00 85.94 93 LYS A N 1
ATOM 747 C CA . LYS A 1 93 ? -10.719 1.565 18.120 1.00 85.94 93 LYS A CA 1
ATOM 748 C C . LYS A 1 93 ? -11.503 2.792 18.586 1.00 85.94 93 LYS A C 1
ATOM 750 O O . LYS A 1 93 ? -12.729 2.792 18.509 1.00 85.94 93 LYS A O 1
ATOM 755 N N . GLN A 1 94 ? -10.821 3.821 19.086 1.00 86.19 94 GLN A N 1
ATOM 756 C CA . GLN A 1 94 ? -11.472 5.076 19.468 1.00 86.19 94 GLN A CA 1
ATOM 757 C C . GLN A 1 94 ? -11.998 5.833 18.245 1.00 86.19 94 GLN A C 1
ATOM 759 O O . GLN A 1 94 ? -13.138 6.291 18.267 1.00 86.19 94 GLN A O 1
ATOM 764 N N . LEU A 1 95 ? -11.210 5.908 17.171 1.00 88.75 95 LEU A N 1
ATOM 765 C CA . LEU A 1 95 ? -11.617 6.543 15.918 1.00 88.75 95 LEU A CA 1
ATOM 766 C C . LEU A 1 95 ? -12.815 5.838 15.283 1.00 88.75 95 LEU A C 1
ATOM 768 O O . LEU A 1 95 ? -13.730 6.519 14.843 1.00 88.75 95 LEU A O 1
ATOM 772 N N . ASN A 1 96 ? -12.873 4.506 15.327 1.00 89.44 96 ASN A N 1
ATOM 773 C CA . ASN A 1 96 ? -14.023 3.746 14.841 1.00 89.44 96 ASN A CA 1
ATOM 774 C C . ASN A 1 96 ? -15.310 4.137 15.572 1.00 89.44 96 ASN A C 1
ATOM 776 O O . ASN A 1 96 ? -16.331 4.335 14.930 1.00 89.44 96 ASN A O 1
ATOM 780 N N . LYS A 1 97 ? -15.272 4.319 16.900 1.00 91.31 97 LYS A N 1
ATOM 781 C CA . LYS A 1 97 ? -16.452 4.778 17.658 1.00 91.31 97 LYS A CA 1
ATOM 782 C C . LYS A 1 97 ? -16.921 6.163 17.218 1.00 91.31 97 LYS A C 1
ATOM 784 O O . LYS A 1 97 ? -18.119 6.405 17.149 1.00 91.31 97 LYS A O 1
ATOM 789 N N . ILE A 1 98 ? -15.980 7.067 16.952 1.00 92.50 98 ILE A N 1
ATOM 790 C CA . ILE A 1 98 ? -16.292 8.418 16.472 1.00 92.50 98 ILE A CA 1
ATOM 791 C C . ILE A 1 98 ? -16.873 8.348 15.057 1.00 92.50 98 ILE A C 1
ATOM 793 O O . ILE A 1 98 ? -17.880 8.993 14.797 1.00 92.50 98 ILE A O 1
ATOM 797 N N . ALA A 1 99 ? -16.270 7.547 14.175 1.00 91.94 99 ALA A N 1
ATOM 798 C CA . ALA A 1 99 ? -16.726 7.365 12.803 1.00 91.94 99 ALA A CA 1
ATOM 799 C C . ALA A 1 99 ? -18.154 6.812 12.750 1.00 91.94 99 ALA A C 1
ATOM 801 O O . ALA A 1 99 ? -18.982 7.399 12.069 1.00 91.94 99 ALA A O 1
ATOM 802 N N . TYR A 1 100 ? -18.464 5.760 13.520 1.00 93.19 100 TYR A N 1
ATOM 803 C CA . TYR A 1 100 ? -19.825 5.217 13.591 1.00 93.19 100 TYR A CA 1
ATOM 804 C C . TYR A 1 100 ? -20.835 6.254 14.064 1.00 93.19 100 TYR A C 1
ATOM 806 O O . TYR A 1 100 ? -21.864 6.415 13.432 1.00 93.19 100 TYR A O 1
ATOM 814 N N . ARG A 1 101 ? -20.508 7.032 15.103 1.00 91.75 101 ARG A N 1
ATOM 815 C CA . ARG A 1 101 ? -21.407 8.094 15.562 1.00 91.75 101 ARG A CA 1
ATOM 816 C C . ARG A 1 101 ? -21.696 9.127 14.467 1.00 91.75 101 ARG A C 1
ATOM 818 O O . ARG A 1 101 ? -22.829 9.555 14.345 1.00 91.75 101 ARG A O 1
ATOM 825 N N . ILE A 1 102 ? -20.685 9.529 13.693 1.00 91.56 102 ILE A N 1
ATOM 826 C CA . ILE A 1 102 ? -20.865 10.488 12.590 1.00 91.56 102 ILE A CA 1
ATOM 827 C C . ILE A 1 102 ? -21.739 9.885 11.484 1.00 91.56 102 ILE A C 1
ATOM 829 O O . ILE A 1 102 ? -22.589 10.580 10.943 1.00 91.56 102 ILE A O 1
ATOM 833 N N . ILE A 1 103 ? -21.530 8.609 11.151 1.00 89.62 103 ILE A N 1
ATOM 834 C CA . ILE A 1 103 ? -22.334 7.902 10.145 1.00 89.62 103 ILE A CA 1
ATOM 835 C C . ILE A 1 103 ? -23.796 7.835 10.600 1.00 89.62 103 ILE A C 1
ATOM 837 O O . ILE A 1 103 ? -24.673 8.251 9.852 1.00 89.62 103 ILE A O 1
ATOM 841 N N . ASP A 1 104 ? -24.039 7.419 11.845 1.00 90.25 104 ASP A N 1
ATOM 842 C CA . ASP A 1 104 ? -25.384 7.345 12.423 1.00 90.25 104 ASP A CA 1
ATOM 843 C C . ASP A 1 104 ? -26.061 8.731 12.470 1.00 90.25 104 ASP A C 1
ATOM 845 O O . ASP A 1 104 ? -27.256 8.854 12.219 1.00 90.25 104 ASP A O 1
ATOM 849 N N . GLU A 1 105 ? -25.312 9.796 12.786 1.00 85.81 105 GLU A N 1
ATOM 850 C CA . GLU A 1 105 ? -25.820 11.176 12.768 1.00 85.81 105 GLU A CA 1
ATOM 851 C C . GLU A 1 105 ? -26.257 11.610 11.359 1.00 85.81 105 GLU A C 1
ATOM 853 O O . GLU A 1 105 ? -27.286 12.269 11.230 1.00 85.81 105 GLU A O 1
ATOM 858 N N . MET A 1 106 ? -25.522 11.217 10.312 1.00 79.69 106 MET A N 1
ATOM 859 C CA . MET A 1 106 ? -25.889 11.521 8.923 1.00 79.69 106 MET A CA 1
ATOM 860 C C . MET A 1 106 ? -27.120 10.736 8.453 1.00 79.69 106 MET A C 1
ATOM 862 O O . MET A 1 106 ? -27.962 11.304 7.768 1.00 79.69 106 MET A O 1
ATOM 866 N N . GLU A 1 107 ? -27.260 9.466 8.845 1.00 77.19 107 GLU A N 1
ATOM 867 C CA . GLU A 1 107 ? -28.437 8.655 8.489 1.00 77.19 107 GLU A CA 1
ATOM 868 C C . GLU A 1 107 ? -29.729 9.194 9.134 1.00 77.19 107 GLU A C 1
ATOM 870 O O . GLU A 1 107 ? -30.793 9.154 8.525 1.00 77.19 107 GLU A O 1
ATOM 875 N N . VAL A 1 108 ? -29.648 9.755 10.347 1.00 67.44 108 VAL A N 1
ATOM 876 C CA . VAL A 1 108 ? -30.811 10.330 11.050 1.00 67.44 108 VAL A CA 1
ATOM 877 C C . VAL A 1 108 ? -31.224 11.707 10.508 1.00 67.44 108 VAL A C 1
ATOM 879 O O . VAL A 1 108 ? -32.392 12.077 10.649 1.00 67.44 108 VAL A O 1
ATOM 882 N N . ASP A 1 109 ? -30.301 12.482 9.933 1.00 59.38 109 ASP A N 1
ATOM 883 C CA . ASP A 1 109 ? -30.631 13.766 9.296 1.00 59.38 109 ASP A CA 1
ATOM 884 C C . ASP A 1 109 ? -31.264 13.575 7.904 1.00 59.38 109 ASP A C 1
ATOM 886 O O . ASP A 1 109 ? -32.214 14.295 7.592 1.00 59.38 109 ASP A O 1
ATOM 890 N N . ASP A 1 110 ? -30.854 12.560 7.128 1.00 55.28 110 ASP A N 1
ATOM 891 C CA . ASP A 1 110 ? -31.519 12.193 5.860 1.00 55.28 110 ASP A CA 1
ATOM 892 C C . ASP A 1 110 ? -33.005 11.819 6.079 1.00 55.28 110 ASP A C 1
ATOM 894 O O . ASP A 1 110 ? -33.869 12.197 5.290 1.00 55.28 110 ASP A O 1
ATOM 898 N N . ASP A 1 111 ? -33.343 11.170 7.202 1.00 54.84 111 ASP A N 1
ATOM 899 C CA . ASP A 1 111 ? -34.729 10.820 7.565 1.00 54.84 111 ASP A CA 1
ATOM 900 C C . ASP A 1 111 ? -35.590 12.028 8.016 1.00 54.84 111 ASP A C 1
ATOM 902 O O . ASP A 1 111 ? -36.799 11.890 8.237 1.00 54.84 111 ASP A O 1
ATOM 906 N N . ARG A 1 112 ? -35.004 13.221 8.203 1.00 53.41 112 ARG A N 1
ATOM 907 C CA . ARG A 1 112 ? -35.723 14.433 8.653 1.00 53.41 112 ARG A CA 1
ATOM 908 C C . ARG A 1 112 ? -36.033 15.422 7.536 1.00 53.41 112 ARG A C 1
ATOM 910 O O . ARG A 1 112 ? -36.977 16.203 7.697 1.00 53.41 112 ARG A O 1
ATOM 917 N N . GLU A 1 113 ? -35.295 15.394 6.429 1.00 49.22 113 GLU A N 1
ATOM 918 C CA . GLU A 1 113 ? -35.491 16.331 5.312 1.00 49.22 113 GLU A CA 1
ATOM 919 C C . GLU A 1 113 ? -36.798 16.095 4.524 1.00 49.22 113 GLU A C 1
ATOM 921 O O . GLU A 1 113 ? -37.284 17.018 3.876 1.00 49.22 113 GLU A O 1
ATOM 926 N N . ASP A 1 114 ? -37.467 14.947 4.684 1.00 48.47 114 ASP A N 1
ATOM 927 C CA . ASP A 1 114 ? -38.748 14.639 4.015 1.00 48.47 114 ASP A CA 1
ATOM 928 C C . ASP A 1 114 ? -40.006 15.174 4.740 1.00 48.47 114 ASP A C 1
ATOM 930 O O . ASP A 1 114 ? -41.137 14.934 4.310 1.00 48.47 114 ASP A O 1
ATOM 934 N N . SER A 1 115 ? -39.856 15.909 5.850 1.00 47.16 115 SER A N 1
ATOM 935 C CA . SER A 1 115 ? -40.994 16.291 6.712 1.00 47.16 115 SER A CA 1
ATOM 936 C C . SER A 1 115 ? -41.482 17.744 6.599 1.00 47.16 115 SER A C 1
ATOM 938 O O . SER A 1 115 ? -42.423 18.113 7.300 1.00 47.16 115 SER A O 1
ATOM 940 N N . ASN A 1 116 ? -40.916 18.554 5.697 1.00 45.97 116 ASN A N 1
ATOM 941 C CA . ASN A 1 116 ? -41.293 19.965 5.508 1.00 45.97 116 ASN A CA 1
ATOM 942 C C . ASN A 1 116 ? -41.659 20.318 4.051 1.00 45.97 116 ASN A C 1
ATOM 944 O O . ASN A 1 116 ? -41.259 21.362 3.544 1.00 45.97 116 ASN A O 1
ATOM 948 N N . SER A 1 117 ? -42.461 19.488 3.374 1.00 42.28 117 SER A N 1
ATOM 949 C CA . SER A 1 117 ? -43.222 19.966 2.209 1.00 42.28 117 SER A CA 1
ATOM 950 C C . SER 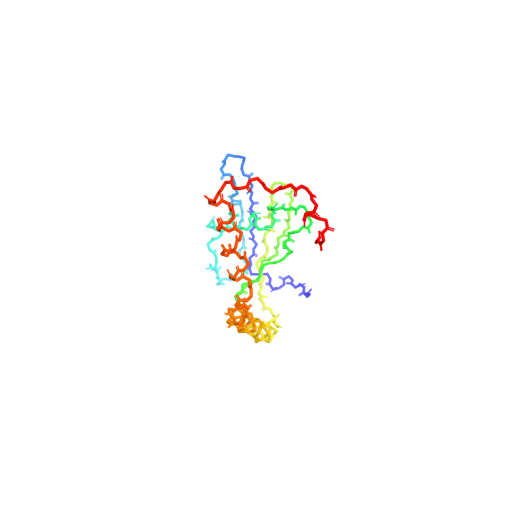A 1 117 ? -44.454 20.727 2.704 1.00 42.28 117 SER A C 1
ATOM 952 O O . SER A 1 117 ? -45.506 20.167 2.999 1.00 42.28 117 SER A O 1
ATOM 954 N N . THR A 1 118 ? -44.280 22.031 2.889 1.00 49.91 118 THR A N 1
ATOM 955 C CA . THR A 1 118 ? -45.362 22.983 3.145 1.00 49.91 118 THR A CA 1
ATOM 956 C C . THR A 1 118 ? -46.330 22.975 1.961 1.00 49.91 118 THR A C 1
ATOM 958 O O . THR A 1 118 ? -45.940 23.346 0.856 1.00 49.91 118 THR A O 1
ATOM 961 N N . ASP A 1 119 ? -47.584 22.579 2.210 1.00 53.28 119 ASP A N 1
ATOM 962 C CA . ASP A 1 119 ? -48.721 22.579 1.265 1.00 53.28 119 ASP A CA 1
ATOM 963 C C . ASP A 1 119 ? -48.819 23.862 0.402 1.00 53.28 119 ASP A C 1
ATOM 965 O O . ASP A 1 119 ? -49.297 23.816 -0.732 1.00 53.28 119 ASP A O 1
ATOM 969 N N . ASP A 1 120 ? -48.302 24.992 0.897 1.00 55.38 120 ASP A N 1
ATOM 970 C CA . ASP A 1 120 ? -48.262 26.280 0.195 1.00 55.38 120 ASP A CA 1
ATOM 971 C C . ASP A 1 120 ? -47.431 26.257 -1.111 1.00 55.38 120 ASP A C 1
ATOM 973 O O . ASP A 1 120 ? -47.796 26.929 -2.078 1.00 55.38 120 ASP A O 1
ATOM 977 N N . GLU A 1 121 ? -46.346 25.472 -1.197 1.00 56.91 121 GLU A N 1
ATOM 978 C CA . GLU A 1 121 ? -45.520 25.397 -2.419 1.00 56.91 121 GLU A CA 1
ATOM 979 C C . GLU A 1 121 ? -46.222 24.606 -3.535 1.00 56.91 121 GLU A C 1
ATOM 981 O O . GLU A 1 121 ? -46.072 24.912 -4.722 1.00 56.91 121 GLU A O 1
ATOM 986 N N . MET A 1 122 ? -47.036 23.611 -3.167 1.00 57.31 122 MET A N 1
ATOM 987 C CA . MET A 1 122 ? -47.802 22.813 -4.126 1.00 57.31 122 MET A CA 1
ATOM 988 C C . MET A 1 122 ? -48.916 23.629 -4.787 1.00 57.31 122 MET A C 1
ATOM 990 O O . MET A 1 122 ? -49.088 23.529 -6.004 1.00 57.31 122 MET A O 1
ATOM 994 N N . GLU A 1 123 ? -49.626 24.473 -4.031 1.00 63.25 123 GLU A N 1
ATOM 995 C CA . GLU A 1 123 ? -50.662 25.352 -4.594 1.00 63.25 123 GLU A CA 1
ATOM 996 C C . GLU A 1 123 ? -50.072 26.402 -5.552 1.00 63.25 123 GLU A C 1
ATOM 998 O O . GLU A 1 123 ? -50.685 26.743 -6.572 1.00 63.25 123 GLU A O 1
ATOM 1003 N N . GLU A 1 124 ? -48.866 26.903 -5.269 1.00 60.16 124 GLU A N 1
ATOM 1004 C CA . GLU A 1 124 ? -48.182 27.874 -6.126 1.00 60.16 124 GLU A CA 1
ATOM 1005 C C . GLU A 1 124 ? -47.686 27.234 -7.432 1.00 60.16 124 GLU A C 1
ATOM 1007 O O . GLU A 1 124 ? -47.873 27.802 -8.515 1.00 60.16 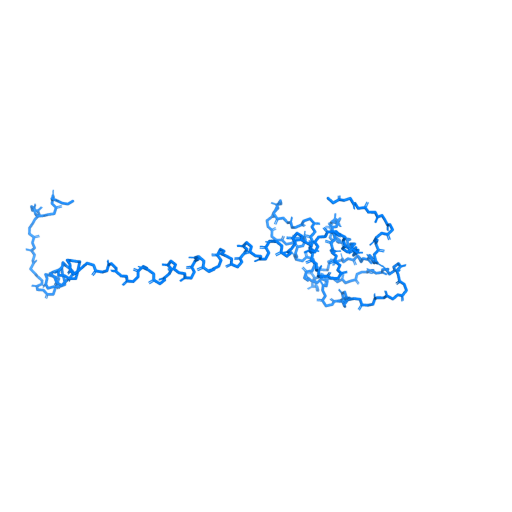124 GLU A O 1
ATOM 1012 N N . ILE A 1 125 ? -47.147 26.011 -7.355 1.00 64.25 125 ILE A N 1
ATOM 1013 C CA . ILE A 1 125 ? -46.754 25.219 -8.527 1.00 64.25 125 ILE A CA 1
ATOM 1014 C C . ILE A 1 125 ? -47.981 24.860 -9.376 1.00 64.25 125 ILE A C 1
ATOM 1016 O O . ILE A 1 125 ? -47.935 25.024 -10.598 1.00 64.25 125 ILE A O 1
ATOM 1020 N N . GLU A 1 126 ? -49.100 24.448 -8.770 1.00 66.38 126 GLU A N 1
ATOM 1021 C CA . GLU A 1 126 ? -50.351 24.200 -9.504 1.00 66.38 126 GLU A CA 1
ATOM 1022 C C . GLU A 1 126 ? -50.856 25.463 -10.211 1.00 66.38 126 GLU A C 1
ATOM 1024 O O . GLU A 1 126 ? -51.233 25.405 -11.387 1.00 66.38 126 GLU A O 1
ATOM 1029 N N . ARG A 1 127 ? -50.802 26.627 -9.549 1.00 66.62 127 ARG A N 1
ATOM 1030 C CA . ARG A 1 127 ? -51.149 27.918 -10.164 1.00 66.62 127 ARG A CA 1
ATOM 1031 C C . ARG A 1 127 ? -50.245 28.276 -11.338 1.00 66.62 127 ARG A C 1
ATOM 1033 O O . ARG A 1 127 ? -50.742 28.719 -12.374 1.00 66.62 127 ARG A O 1
ATOM 1040 N N . LEU A 1 128 ? -48.933 28.098 -11.191 1.00 65.56 128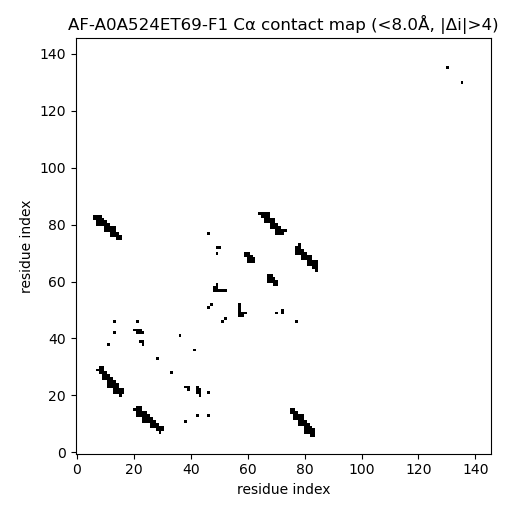 LEU A N 1
ATOM 1041 C CA . LEU A 1 128 ? -47.956 28.359 -12.250 1.00 65.56 128 LEU A CA 1
ATOM 1042 C C . LEU A 1 128 ? -48.197 27.452 -13.459 1.00 65.56 128 LEU A C 1
ATOM 1044 O O . LEU A 1 128 ? -48.198 27.933 -14.593 1.00 65.56 128 LEU A O 1
ATOM 1048 N N . ILE A 1 129 ? -48.472 26.169 -13.222 1.00 69.50 129 ILE A N 1
ATOM 1049 C CA . ILE A 1 129 ? -48.765 25.185 -14.268 1.00 69.50 129 ILE A CA 1
ATOM 1050 C C . ILE A 1 129 ? -50.082 25.517 -14.984 1.00 69.50 129 ILE A C 1
ATOM 1052 O O . ILE A 1 129 ? -50.122 25.499 -16.214 1.00 69.50 129 ILE A O 1
ATOM 1056 N N . LEU A 1 130 ? -51.139 25.886 -14.253 1.00 66.06 130 LEU A N 1
ATOM 1057 C CA . LEU A 1 130 ? -52.418 26.315 -14.836 1.00 66.06 130 LEU A CA 1
ATOM 1058 C C . LEU A 1 130 ? -52.275 27.581 -15.692 1.00 66.06 130 LEU A C 1
ATOM 1060 O O . LEU A 1 130 ? -52.885 27.673 -16.758 1.00 66.06 130 LEU A O 1
ATOM 1064 N N . ASN A 1 131 ? -51.448 28.536 -15.266 1.00 61.06 131 ASN A N 1
ATOM 1065 C CA . ASN A 1 131 ? -51.180 29.754 -16.031 1.00 61.06 131 ASN A CA 1
ATOM 1066 C C . ASN A 1 131 ? -50.336 29.485 -17.287 1.00 61.06 131 ASN A C 1
ATOM 1068 O O . ASN A 1 131 ? -50.592 30.086 -18.328 1.00 61.06 131 ASN A O 1
ATOM 1072 N N . LEU A 1 132 ? -49.371 28.561 -17.210 1.00 60.56 132 LEU A N 1
ATOM 1073 C CA . LEU A 1 132 ? -48.570 28.104 -18.352 1.00 60.56 132 LEU A CA 1
ATOM 1074 C C . LEU A 1 132 ? -49.412 27.341 -19.384 1.00 60.56 132 LEU A C 1
ATOM 1076 O O . LEU A 1 132 ? -49.224 27.526 -20.583 1.00 60.56 132 LEU A O 1
ATOM 1080 N N . LEU A 1 133 ? -50.348 26.505 -18.928 1.00 60.78 133 L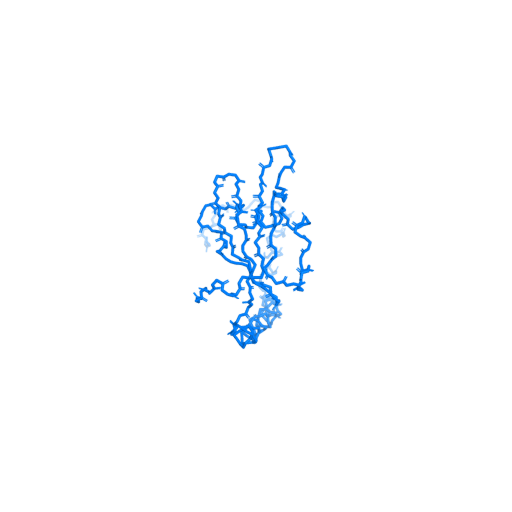EU A N 1
ATOM 1081 C CA . LEU A 1 133 ? -51.225 25.705 -19.790 1.00 60.78 133 LEU A CA 1
ATOM 1082 C C . LEU A 1 133 ? -52.318 26.527 -20.484 1.00 60.78 133 LEU A C 1
ATOM 1084 O O . LEU A 1 133 ? -52.800 26.116 -21.536 1.00 60.78 133 LEU A O 1
ATOM 1088 N N . ASN A 1 134 ? -52.712 27.671 -19.918 1.00 59.69 134 ASN A N 1
ATOM 1089 C CA . ASN A 1 134 ? -53.785 28.504 -20.465 1.00 59.69 134 ASN A CA 1
ATOM 1090 C C . ASN A 1 134 ? -53.326 29.543 -21.508 1.00 59.69 134 ASN A C 1
ATOM 1092 O O . ASN A 1 134 ? -54.171 30.300 -21.979 1.00 59.69 134 ASN A O 1
ATOM 1096 N N . GLU A 1 135 ? -52.033 29.595 -21.873 1.00 55.97 135 GLU A N 1
ATOM 1097 C CA . GLU A 1 135 ? -51.445 30.548 -22.847 1.00 55.97 135 GLU A CA 1
ATOM 1098 C C . GLU A 1 135 ? -51.973 31.997 -22.723 1.00 55.97 135 GLU A C 1
ATOM 1100 O O . GLU A 1 135 ? -52.077 32.747 -23.694 1.00 55.97 135 GLU A O 1
ATOM 1105 N N . THR A 1 136 ? -52.319 32.432 -21.511 1.00 55.12 136 THR A N 1
ATOM 1106 C CA . THR A 1 136 ? -52.747 33.809 -21.259 1.00 55.12 136 THR A CA 1
ATOM 1107 C C . THR A 1 136 ? -51.520 34.693 -21.077 1.00 55.12 136 THR A C 1
ATOM 1109 O O . THR A 1 136 ? -50.843 34.623 -20.053 1.00 55.12 136 THR A O 1
ATOM 1112 N N . GLU A 1 137 ? -51.237 35.544 -22.067 1.00 53.69 137 GLU A N 1
ATOM 1113 C CA . GLU A 1 137 ? -50.236 36.610 -21.964 1.00 53.69 137 GLU A CA 1
ATOM 1114 C C . GLU A 1 137 ? -50.578 37.543 -20.790 1.00 53.69 137 GLU A C 1
ATOM 1116 O O . GLU A 1 137 ? -51.501 38.358 -20.874 1.00 53.69 137 GLU A O 1
ATOM 1121 N N . MET A 1 138 ? -49.831 37.459 -19.685 1.00 51.00 138 MET A N 1
ATOM 1122 C CA . MET A 1 138 ? -49.885 38.489 -18.649 1.00 51.00 138 MET A CA 1
ATOM 1123 C C . MET A 1 138 ? -48.892 39.615 -18.944 1.00 51.00 138 MET A C 1
ATOM 1125 O O . MET A 1 138 ? -47.699 39.412 -19.165 1.00 51.00 138 MET A O 1
ATOM 1129 N N . SER A 1 139 ? -49.440 40.832 -18.943 1.00 51.12 139 SER A N 1
ATOM 1130 C CA . SER A 1 139 ? -48.737 42.106 -19.061 1.00 51.12 139 SER A CA 1
ATOM 1131 C C . SER A 1 139 ? -47.839 42.365 -17.842 1.00 51.12 139 SER A C 1
ATOM 1133 O O . SER A 1 139 ? -48.089 41.900 -16.734 1.00 51.12 139 SER A O 1
ATOM 1135 N N . THR A 1 140 ? -46.784 43.145 -18.062 1.00 51.34 140 THR A N 1
ATOM 1136 C CA . THR A 1 140 ? -45.590 43.357 -17.228 1.00 51.34 140 THR A CA 1
ATOM 1137 C C . THR A 1 140 ? -45.703 44.019 -15.830 1.00 51.34 140 THR A C 1
ATOM 1139 O O . THR A 1 140 ? -44.646 44.164 -15.210 1.00 51.34 140 THR A O 1
ATOM 1142 N N . PRO A 1 141 ? -46.855 44.415 -15.237 1.00 52.69 141 PRO A N 1
ATOM 1143 C CA . PRO A 1 141 ? -46.845 44.959 -13.871 1.00 52.69 141 PRO A CA 1
ATOM 1144 C C . PRO A 1 141 ? -46.700 43.927 -12.740 1.00 52.69 141 PRO A C 1
ATOM 1146 O O . PRO A 1 141 ? -46.256 44.306 -11.657 1.00 52.69 141 PRO A O 1
ATOM 1149 N N . GLU A 1 142 ? -47.056 42.654 -12.947 1.00 48.41 142 GLU A N 1
ATOM 1150 C CA . GLU A 1 142 ? -47.103 41.662 -11.850 1.00 48.41 142 GLU A CA 1
ATOM 1151 C C . GLU A 1 142 ? -45.743 41.015 -11.529 1.00 48.41 142 GLU A C 1
ATOM 1153 O O . GLU A 1 142 ? -45.531 40.531 -10.423 1.00 48.41 142 GLU A O 1
ATOM 1158 N N . LEU A 1 143 ? -44.764 41.131 -12.432 1.00 51.41 143 LEU A N 1
ATOM 1159 C CA . LEU A 1 143 ? -43.390 40.627 -12.268 1.00 51.41 143 LEU A CA 1
ATOM 1160 C C . LEU A 1 143 ? -42.510 41.445 -11.301 1.00 51.41 143 LEU A C 1
ATOM 1162 O O . LEU A 1 143 ? -41.356 41.096 -11.090 1.00 51.41 143 LEU A O 1
ATOM 1166 N N . ARG A 1 144 ? -42.997 42.565 -10.748 1.00 51.78 144 ARG A N 1
ATOM 1167 C CA . ARG A 1 144 ? -42.179 43.512 -9.954 1.00 51.78 144 ARG A CA 1
ATOM 1168 C C . ARG A 1 144 ? -42.362 43.434 -8.435 1.00 51.78 144 ARG A C 1
ATOM 1170 O O . ARG A 1 144 ? -41.866 44.321 -7.741 1.00 51.78 144 ARG A O 1
ATOM 1177 N N . ARG A 1 145 ? -43.088 42.447 -7.905 1.00 53.00 145 ARG A N 1
ATOM 1178 C CA . ARG A 1 145 ? -43.301 42.313 -6.448 1.00 53.00 145 ARG A CA 1
ATOM 1179 C C . ARG A 1 145 ? -42.620 41.119 -5.776 1.00 53.00 145 ARG A C 1
ATOM 1181 O O . ARG A 1 145 ? -42.795 40.984 -4.569 1.00 53.00 145 ARG A O 1
ATOM 1188 N N . TYR A 1 146 ? -41.795 40.368 -6.499 1.00 45.56 146 TYR A N 1
ATOM 1189 C CA . TYR A 1 146 ? -40.858 39.400 -5.927 1.00 45.56 146 TYR A CA 1
ATOM 1190 C C . TYR A 1 146 ? -39.446 39.676 -6.437 1.00 45.56 146 TYR A C 1
ATOM 1192 O O . TYR A 1 146 ? -39.317 39.999 -7.641 1.00 45.56 146 TYR A O 1
#

pLDDT: mean 77.25, std 15.68, range [42.28, 95.19]

Radius of gyration: 28.96 Å; Cα contacts (8 Å, |Δi|>4): 138; chains: 1; bounding box: 69×61×44 Å